Protein AF-A0A060BLH7-F1 (afdb_monomer_lite)

Sequence (68 aa):
MTYWLDIGIDGFRVDAVPHIYEDEQLRDEPINPDSGVDSTNWNYLEHIYTKDQPETFELVTAGELTWT

Secondary structure (DSSP, 8-state):
-HHHHHTT----PPSSGGGS---TT-PPPPB-TT--S-TTSGGGB--TTTS--HHHHHHHHHHHTT--

Foldseek 3Di:
DVVVVVVPDPDDDDPPLFQPAFAPVPDDFAADPPQPDDPVDPSRGDRPGRTDPPVSVVVVVVVVPPPD

Radius of gyration: 16.78 Å; chains: 1; bounding box: 36×27×44 Å

Structure (mmCIF, N/CA/C/O backbone):
data_AF-A0A060BLH7-F1
#
_entry.id   AF-A0A060BLH7-F1
#
loop_
_atom_site.group_PDB
_atom_site.id
_atom_site.type_symbol
_atom_site.label_atom_id
_atom_site.label_alt_id
_atom_site.label_comp_id
_atom_site.label_asym_id
_atom_site.label_entity_id
_atom_site.label_seq_id
_atom_site.pdbx_PDB_ins_code
_atom_site.Cartn_x
_atom_site.Cartn_y
_atom_site.Cartn_z
_atom_site.occupancy
_atom_site.B_iso_or_equiv
_atom_site.auth_seq_id
_atom_site.auth_comp_id
_atom_site.auth_asym_id
_atom_site.auth_atom_id
_atom_site.pdbx_PDB_model_num
ATOM 1 N N . MET A 1 1 ? -8.446 1.669 15.399 1.00 85.62 1 MET A N 1
ATOM 2 C CA . MET A 1 1 ? -9.886 1.461 15.120 1.00 85.62 1 MET A CA 1
ATOM 3 C C . MET A 1 1 ? -10.745 1.561 16.380 1.00 85.62 1 MET A C 1
ATOM 5 O O . MET A 1 1 ? -11.797 2.176 16.300 1.00 85.62 1 MET A O 1
ATOM 9 N N . THR A 1 2 ? -10.278 1.058 17.532 1.00 91.19 2 THR A N 1
ATOM 10 C CA . THR A 1 2 ? -10.999 0.988 18.823 1.00 91.19 2 THR A CA 1
ATOM 11 C C . THR A 1 2 ? -11.822 2.226 19.178 1.00 91.19 2 THR A C 1
ATOM 13 O O . THR A 1 2 ? -13.022 2.099 19.332 1.00 91.19 2 THR A O 1
ATOM 16 N N . TYR A 1 3 ? -11.238 3.430 19.155 1.00 95.69 3 TYR A N 1
ATOM 17 C CA . TYR A 1 3 ? -11.964 4.676 19.455 1.00 95.69 3 TYR A CA 1
ATOM 18 C C . TYR A 1 3 ? -13.305 4.828 18.709 1.00 95.69 3 TYR A C 1
ATOM 20 O O . TYR A 1 3 ? -14.307 5.226 19.289 1.00 95.69 3 TYR A O 1
ATOM 28 N N . TRP A 1 4 ? -13.323 4.516 17.412 1.00 95.31 4 TRP A N 1
ATOM 29 C CA . TRP A 1 4 ? -14.497 4.684 16.554 1.00 95.31 4 TRP A CA 1
ATOM 30 C C . TRP A 1 4 ? -15.516 3.545 16.725 1.00 95.31 4 TRP A C 1
ATOM 32 O O . TRP A 1 4 ? -16.718 3.777 16.617 1.00 95.31 4 TRP A O 1
ATOM 42 N N . LEU A 1 5 ? -15.045 2.334 17.035 1.00 94.25 5 LEU A N 1
ATOM 43 C CA . LEU A 1 5 ? -15.907 1.203 17.398 1.00 94.25 5 LEU A CA 1
ATOM 44 C C . LEU A 1 5 ? -16.567 1.430 18.764 1.00 94.25 5 LEU A C 1
ATOM 46 O O . LEU A 1 5 ? -17.752 1.160 18.924 1.00 94.25 5 LEU A O 1
ATOM 50 N N . ASP A 1 6 ? -15.832 2.006 19.719 1.00 96.62 6 ASP A N 1
ATOM 51 C CA . ASP A 1 6 ? -16.323 2.303 21.069 1.00 96.62 6 ASP A CA 1
ATOM 52 C C . ASP A 1 6 ? -17.479 3.314 21.063 1.00 96.62 6 ASP A C 1
ATOM 54 O O . ASP A 1 6 ? -18.319 3.300 21.964 1.00 96.62 6 ASP A O 1
ATOM 58 N N . ILE A 1 7 ? -17.553 4.182 20.044 1.00 96.75 7 ILE A N 1
ATOM 59 C CA . ILE A 1 7 ? -18.671 5.121 19.863 1.00 96.75 7 ILE A CA 1
ATOM 60 C C . ILE A 1 7 ? -19.801 4.573 18.972 1.00 96.75 7 ILE A C 1
ATOM 62 O O . ILE A 1 7 ? -20.735 5.311 18.661 1.00 96.75 7 ILE A O 1
ATOM 66 N N . GLY A 1 8 ? -19.746 3.292 18.593 1.00 96.69 8 GLY A N 1
ATOM 67 C CA . GLY A 1 8 ? -20.862 2.561 17.986 1.00 96.69 8 GLY A CA 1
ATOM 68 C C . GLY A 1 8 ? -20.905 2.520 16.456 1.00 96.69 8 GLY A C 1
ATOM 69 O O . GLY A 1 8 ? -21.984 2.325 15.908 1.00 96.69 8 GLY A O 1
ATOM 70 N N . ILE A 1 9 ? -19.782 2.719 15.752 1.00 96.44 9 ILE A N 1
ATOM 71 C CA . ILE A 1 9 ? -19.717 2.521 14.290 1.00 96.44 9 ILE A CA 1
ATOM 72 C C . ILE A 1 9 ? -19.597 1.021 13.967 1.00 96.44 9 ILE A C 1
ATOM 74 O O . ILE A 1 9 ? -18.803 0.320 14.587 1.00 96.44 9 ILE A O 1
ATOM 78 N N . ASP A 1 10 ? -20.332 0.542 12.957 1.00 95.12 10 ASP A N 1
ATOM 79 C CA . ASP A 1 10 ? -20.442 -0.890 12.619 1.00 95.12 10 ASP A CA 1
ATOM 80 C C . ASP A 1 10 ? -19.241 -1.485 11.858 1.00 95.12 10 ASP A C 1
ATOM 82 O O . ASP A 1 10 ? -19.165 -2.695 11.649 1.00 95.12 10 ASP A O 1
ATOM 86 N N . GLY A 1 11 ? -18.299 -0.658 11.406 1.00 91.88 11 GLY A N 1
ATOM 87 C CA . GLY A 1 11 ? -17.113 -1.128 10.697 1.00 91.88 11 GLY A CA 1
ATOM 88 C C . GLY A 1 11 ? -16.392 -0.044 9.907 1.00 91.88 11 GLY A C 1
ATOM 89 O O . GLY A 1 11 ? -16.744 1.135 9.949 1.00 91.88 11 GLY A O 1
ATOM 90 N N . PHE A 1 12 ? -15.367 -0.460 9.164 1.00 92.44 12 PHE A N 1
ATOM 91 C CA . PHE A 1 12 ? -14.548 0.434 8.349 1.00 92.44 12 PHE A CA 1
ATOM 92 C C . PHE A 1 12 ? -14.434 -0.080 6.924 1.00 92.44 12 PHE A C 1
ATOM 94 O O . PHE A 1 12 ? -14.222 -1.266 6.685 1.00 92.44 12 PHE A O 1
ATOM 101 N N . ARG A 1 13 ? -14.455 0.859 5.980 1.00 93.88 13 ARG A N 1
ATOM 102 C CA . ARG A 1 13 ? -13.821 0.675 4.680 1.00 93.88 13 ARG A CA 1
ATOM 103 C C .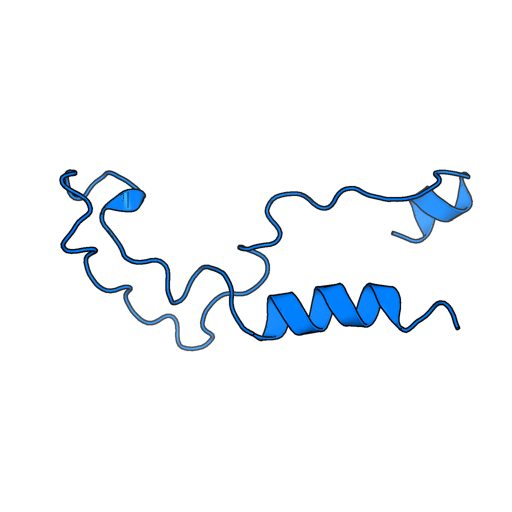 ARG A 1 13 ? -12.412 1.242 4.787 1.00 93.88 13 ARG A C 1
ATOM 105 O O . ARG A 1 13 ? -12.255 2.435 5.041 1.00 93.88 13 ARG A O 1
ATOM 112 N N . VAL A 1 14 ? -11.404 0.401 4.591 1.00 92.88 14 VAL A N 1
ATOM 113 C CA . VAL A 1 14 ? -10.003 0.834 4.559 1.00 92.88 14 VAL A CA 1
ATOM 114 C C . VAL A 1 14 ? -9.677 1.287 3.136 1.00 92.88 14 VAL A C 1
ATOM 116 O O . VAL A 1 14 ? -9.967 0.583 2.169 1.00 92.88 14 VAL A O 1
ATOM 119 N N . ASP A 1 15 ? -9.174 2.511 2.996 1.00 96.44 15 ASP A N 1
ATOM 120 C CA . ASP A 1 15 ? -8.773 3.066 1.702 1.00 96.44 15 ASP A CA 1
ATOM 121 C C . ASP A 1 15 ? -7.372 2.601 1.307 1.00 96.44 15 ASP A C 1
ATOM 123 O O . ASP A 1 15 ? -6.565 2.287 2.176 1.00 96.44 15 ASP A O 1
ATOM 127 N N . ALA A 1 16 ? -7.104 2.569 -0.002 1.00 96.19 16 ALA A N 1
ATOM 128 C CA . ALA A 1 16 ? -5.781 2.300 -0.567 1.00 96.19 16 ALA A CA 1
ATOM 129 C C . ALA A 1 16 ? -5.073 1.042 -0.015 1.00 96.19 16 ALA A C 1
ATOM 131 O O . ALA A 1 16 ? -3.850 1.008 0.043 1.00 96.19 16 ALA A O 1
ATOM 132 N N . VAL A 1 17 ? -5.831 -0.008 0.338 1.00 96.00 17 VAL A N 1
ATOM 133 C CA . VAL A 1 17 ? -5.305 -1.263 0.919 1.00 96.00 17 VAL A CA 1
ATOM 134 C C . VAL A 1 17 ? -4.088 -1.834 0.179 1.00 96.00 17 VAL A C 1
ATOM 136 O O . VAL A 1 17 ? -3.143 -2.205 0.863 1.00 96.00 17 VAL A O 1
ATOM 139 N N . PRO A 1 18 ? -4.026 -1.853 -1.168 1.00 97.12 18 PRO A N 1
ATOM 140 C CA . PRO A 1 18 ? -2.838 -2.324 -1.884 1.00 97.12 18 PRO A CA 1
ATOM 141 C C . PRO A 1 18 ? -1.519 -1.630 -1.517 1.00 97.12 18 PRO A C 1
ATOM 143 O O . PRO A 1 18 ? -0.470 -2.168 -1.826 1.00 97.12 18 PRO A O 1
ATOM 146 N N . HIS A 1 19 ? -1.555 -0.447 -0.901 1.00 97.31 19 HIS A N 1
ATOM 147 C CA . HIS A 1 19 ? -0.398 0.421 -0.657 1.00 97.31 19 HIS A CA 1
ATOM 148 C C . HIS A 1 19 ? 0.054 0.439 0.814 1.00 97.31 19 HIS A C 1
ATOM 150 O O . HIS A 1 19 ? 0.673 1.402 1.257 1.00 97.31 19 HIS A O 1
ATOM 156 N N . ILE A 1 20 ? -0.323 -0.561 1.615 1.00 96.62 20 ILE A N 1
ATOM 157 C CA . ILE A 1 20 ? -0.004 -0.571 3.053 1.00 96.62 20 ILE A CA 1
ATOM 158 C C . ILE A 1 20 ? 1.478 -0.873 3.309 1.00 96.62 20 ILE A C 1
ATOM 160 O O . ILE A 1 20 ? 2.058 -0.318 4.243 1.00 96.62 20 ILE A O 1
ATOM 164 N N . TYR A 1 21 ? 2.071 -1.747 2.498 1.00 97.88 21 TYR A N 1
ATOM 165 C CA . TYR A 1 21 ? 3.464 -2.163 2.617 1.00 97.88 21 TYR A CA 1
ATOM 166 C C . TYR A 1 21 ? 4.216 -1.930 1.308 1.00 97.88 21 TYR A C 1
ATOM 168 O O . TYR A 1 21 ? 3.642 -2.011 0.221 1.00 97.88 21 TYR A O 1
ATOM 176 N N . GLU A 1 22 ? 5.514 -1.685 1.448 1.00 98.06 22 GLU A N 1
ATOM 177 C CA . GLU A 1 22 ? 6.481 -1.463 0.376 1.00 98.06 22 GLU A CA 1
ATOM 178 C C . GLU A 1 22 ? 7.718 -2.339 0.644 1.00 98.06 22 GLU A C 1
ATOM 180 O O . GLU A 1 22 ? 7.935 -2.798 1.768 1.00 98.06 22 GLU A O 1
ATOM 185 N N . ASP A 1 23 ? 8.537 -2.566 -0.377 1.00 97.94 23 ASP A N 1
ATOM 186 C CA . ASP A 1 23 ? 9.754 -3.366 -0.288 1.00 97.94 23 ASP A CA 1
ATOM 187 C C . ASP A 1 23 ? 10.778 -2.768 0.689 1.00 97.94 23 ASP A C 1
ATOM 189 O O . ASP A 1 23 ? 11.259 -1.649 0.509 1.00 97.94 23 ASP A O 1
ATOM 193 N N . GLU A 1 24 ? 11.207 -3.553 1.677 1.00 97.50 24 GLU A N 1
ATOM 194 C CA . GLU A 1 24 ? 12.151 -3.101 2.710 1.00 97.50 24 GLU A CA 1
ATOM 195 C C . GLU A 1 24 ? 13.528 -2.701 2.156 1.00 97.50 24 GLU A C 1
ATOM 197 O O . GLU A 1 24 ? 14.258 -1.928 2.779 1.00 97.50 24 GLU A O 1
ATOM 202 N N . GLN A 1 25 ? 13.910 -3.237 0.993 1.00 98.06 25 GLN A N 1
ATOM 203 C CA . GLN A 1 25 ? 15.194 -2.941 0.356 1.00 98.06 25 GLN A CA 1
ATOM 204 C C . GLN A 1 25 ? 15.156 -1.680 -0.515 1.00 98.06 25 GLN A C 1
ATOM 206 O O . GLN A 1 25 ? 16.209 -1.276 -1.010 1.00 98.06 25 GLN A O 1
ATOM 211 N N . LEU A 1 26 ? 13.983 -1.054 -0.683 1.00 97.31 26 LEU A N 1
ATOM 212 C CA . LEU A 1 26 ? 13.782 0.158 -1.483 1.00 97.31 26 LEU A CA 1
ATOM 213 C C . LEU A 1 26 ? 14.338 0.015 -2.910 1.00 97.31 26 LEU A C 1
ATOM 215 O O . LEU A 1 26 ? 15.032 0.899 -3.417 1.00 97.31 26 LEU A O 1
ATOM 219 N N . ARG A 1 27 ? 14.093 -1.140 -3.537 1.00 98.00 27 ARG A N 1
ATOM 220 C CA . ARG A 1 27 ? 14.554 -1.429 -4.901 1.00 98.00 27 ARG A CA 1
ATOM 221 C C . ARG A 1 27 ? 13.787 -0.606 -5.935 1.00 98.00 27 ARG A C 1
ATOM 223 O O . ARG A 1 27 ? 12.598 -0.346 -5.778 1.00 98.00 27 ARG A O 1
ATOM 230 N N . ASP A 1 28 ? 14.467 -0.269 -7.029 1.00 98.12 28 ASP A N 1
ATOM 231 C CA . ASP A 1 28 ? 13.837 0.389 -8.175 1.00 98.12 28 ASP A CA 1
ATOM 232 C C . ASP A 1 28 ? 12.799 -0.534 -8.831 1.00 98.12 28 ASP A C 1
ATOM 234 O O . ASP A 1 28 ? 13.061 -1.715 -9.088 1.00 98.12 28 ASP A O 1
ATOM 238 N N . GLU A 1 29 ? 11.631 0.021 -9.146 1.00 98.19 29 GLU A N 1
ATOM 239 C CA . GLU A 1 29 ? 10.588 -0.689 -9.883 1.00 98.19 29 GLU A CA 1
ATOM 240 C C . GLU A 1 29 ? 10.944 -0.808 -11.374 1.00 98.19 29 GLU A C 1
ATOM 242 O O . GLU A 1 29 ? 11.483 0.133 -11.972 1.00 98.19 29 GLU A O 1
ATOM 247 N N . PRO A 1 30 ? 10.655 -1.955 -12.010 1.00 97.69 30 PRO A N 1
ATOM 248 C CA . PRO A 1 30 ? 10.889 -2.120 -13.434 1.00 97.69 30 PRO A CA 1
ATOM 249 C C . PRO A 1 30 ? 9.907 -1.280 -14.262 1.00 97.69 30 PRO A C 1
ATOM 251 O O . PRO A 1 30 ? 8.801 -0.952 -13.833 1.00 97.69 30 PRO A O 1
ATOM 25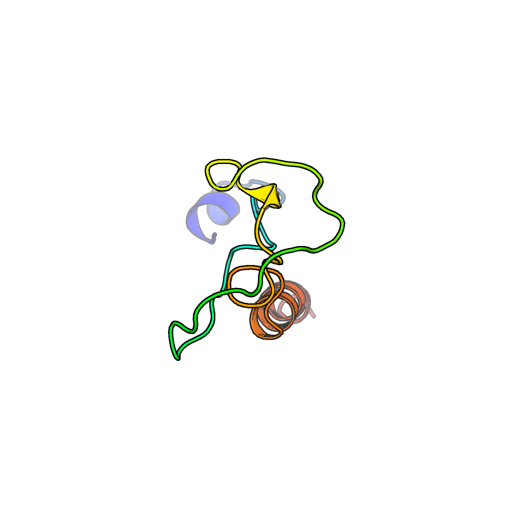4 N N . ILE A 1 31 ? 10.307 -0.944 -15.490 1.00 97.62 31 ILE A N 1
ATOM 255 C CA . ILE A 1 31 ? 9.425 -0.281 -16.460 1.00 97.62 31 ILE A CA 1
ATOM 256 C C . ILE A 1 31 ? 8.316 -1.252 -16.862 1.00 97.62 31 ILE A C 1
ATOM 258 O O . ILE A 1 31 ? 8.606 -2.390 -17.231 1.00 97.62 31 ILE A O 1
ATOM 262 N N . ASN A 1 32 ? 7.073 -0.774 -16.878 1.00 96.38 32 ASN A N 1
ATOM 263 C CA . ASN A 1 32 ? 5.943 -1.522 -17.408 1.00 96.38 32 ASN A CA 1
ATOM 264 C C . ASN A 1 32 ? 5.961 -1.468 -18.953 1.00 96.38 32 ASN A C 1
ATOM 266 O O . ASN A 1 32 ? 5.697 -0.401 -19.531 1.00 96.38 32 ASN A O 1
ATOM 270 N N . PRO A 1 33 ? 6.250 -2.594 -19.639 1.00 91.94 33 PRO A N 1
ATOM 271 C CA . PRO A 1 33 ? 6.410 -2.632 -21.093 1.00 91.94 33 PRO A CA 1
ATOM 272 C C . PRO A 1 33 ? 5.103 -2.363 -21.850 1.00 91.94 33 PRO A C 1
ATOM 274 O O . PRO A 1 33 ? 5.145 -1.908 -22.993 1.00 91.94 33 PRO A O 1
ATOM 277 N N . ASP A 1 34 ? 3.958 -2.592 -21.207 1.00 93.19 34 ASP A N 1
ATOM 278 C CA . ASP A 1 34 ? 2.628 -2.476 -21.810 1.00 93.19 34 ASP A CA 1
ATOM 279 C C . ASP A 1 34 ? 1.934 -1.152 -21.451 1.00 93.19 34 ASP A C 1
ATOM 281 O O . ASP A 1 34 ? 0.781 -0.921 -21.816 1.00 93.19 34 ASP A O 1
ATOM 285 N N . SER A 1 35 ? 2.630 -0.259 -20.739 1.00 93.12 35 SER A N 1
ATOM 286 C CA . SER A 1 35 ? 2.040 0.966 -20.198 1.00 93.12 35 SER A CA 1
ATOM 287 C C . SER A 1 35 ? 1.635 1.976 -21.275 1.00 93.12 35 SER A C 1
ATOM 289 O O . SER A 1 35 ? 0.620 2.656 -21.133 1.00 93.12 35 SER A O 1
ATOM 291 N N . GLY A 1 36 ? 2.415 2.083 -22.359 1.00 93.38 36 GLY A N 1
ATOM 292 C CA . GLY A 1 36 ? 2.162 3.017 -23.463 1.00 93.38 36 GLY A CA 1
ATOM 293 C C . GLY A 1 36 ? 2.172 4.501 -23.064 1.00 93.38 36 GLY A C 1
ATOM 294 O O . GLY A 1 36 ? 1.681 5.334 -23.827 1.00 93.38 36 GLY A O 1
ATOM 295 N N . VAL A 1 37 ? 2.705 4.836 -21.885 1.00 95.81 37 VAL A N 1
A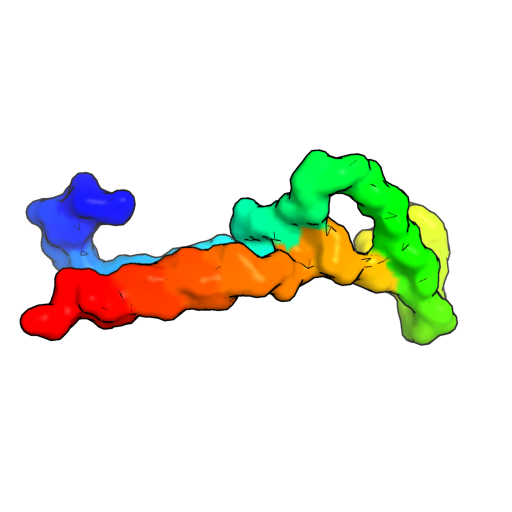TOM 296 C CA . VAL A 1 37 ? 2.735 6.193 -21.314 1.00 95.81 37 VAL A CA 1
ATOM 297 C C . VAL A 1 37 ? 4.167 6.699 -21.141 1.00 95.81 37 VAL A C 1
ATOM 299 O O . VAL A 1 37 ? 5.130 5.941 -21.234 1.00 95.81 37 VAL A O 1
ATOM 302 N N . ASP A 1 38 ? 4.315 8.005 -20.920 1.00 95.12 38 ASP A N 1
ATOM 303 C CA . ASP A 1 38 ? 5.611 8.630 -20.663 1.00 95.12 38 ASP A CA 1
ATOM 304 C C . ASP A 1 38 ? 6.103 8.406 -19.225 1.00 95.12 38 ASP A C 1
ATOM 306 O O . ASP A 1 38 ? 5.336 8.050 -18.331 1.00 95.12 38 ASP A O 1
ATOM 310 N N . SER A 1 39 ? 7.388 8.686 -18.994 1.00 94.00 39 SER A N 1
ATOM 311 C CA . SER A 1 39 ? 8.075 8.416 -17.728 1.00 94.00 39 SER A CA 1
ATOM 312 C C . SER A 1 39 ? 7.585 9.220 -16.522 1.00 94.00 39 SER A C 1
ATOM 314 O O . SER A 1 39 ? 8.042 8.971 -15.412 1.00 94.00 39 SER A O 1
ATOM 316 N N . THR A 1 40 ? 6.722 10.221 -16.714 1.00 95.44 40 THR A N 1
ATOM 317 C CA . THR A 1 40 ? 6.133 10.998 -15.611 1.00 95.44 40 THR A CA 1
ATOM 318 C C . THR A 1 40 ? 4.782 10.445 -15.163 1.00 95.44 40 THR A C 1
ATOM 320 O O . THR A 1 40 ? 4.269 10.842 -14.116 1.00 95.44 40 THR A O 1
ATOM 323 N N . ASN A 1 41 ? 4.201 9.521 -15.932 1.00 97.00 41 ASN A N 1
ATOM 324 C CA . ASN A 1 41 ? 2.957 8.859 -15.584 1.00 97.00 41 ASN A CA 1
ATOM 325 C C . ASN A 1 41 ? 3.217 7.740 -14.571 1.00 97.00 41 ASN A C 1
ATOM 327 O O . ASN A 1 41 ? 4.132 6.944 -14.747 1.00 97.00 41 ASN A O 1
ATOM 331 N N . TRP A 1 42 ? 2.369 7.635 -13.549 1.00 95.00 42 TRP A N 1
ATOM 332 C CA . TRP A 1 42 ? 2.470 6.586 -12.534 1.00 95.00 42 TRP A CA 1
ATOM 333 C C . TRP A 1 42 ? 2.493 5.179 -13.156 1.00 95.00 42 TRP A C 1
ATOM 335 O O . TRP A 1 42 ? 3.374 4.393 -12.843 1.00 95.00 42 TRP A O 1
ATOM 345 N N . ASN A 1 43 ? 1.645 4.923 -14.160 1.00 96.69 43 ASN A N 1
ATOM 346 C CA . ASN A 1 43 ? 1.560 3.622 -14.835 1.00 96.69 43 ASN A CA 1
ATOM 347 C C . ASN A 1 43 ? 2.803 3.252 -15.669 1.00 96.69 43 ASN A C 1
ATOM 349 O O . ASN A 1 43 ? 2.828 2.168 -16.249 1.00 96.69 43 ASN A O 1
ATOM 353 N N . TYR A 1 44 ? 3.800 4.140 -15.783 1.00 97.44 44 TYR A N 1
ATOM 354 C CA . TYR A 1 44 ? 5.050 3.871 -16.497 1.00 97.44 44 TYR A CA 1
ATOM 355 C C . TYR A 1 44 ? 5.855 2.728 -15.869 1.00 97.44 44 TYR A C 1
ATOM 357 O O . TYR A 1 44 ? 6.606 2.046 -16.567 1.00 97.44 44 TYR A O 1
ATOM 365 N N . LEU A 1 45 ? 5.697 2.511 -14.563 1.00 97.94 45 LEU A N 1
ATOM 366 C CA . LEU A 1 45 ? 6.383 1.462 -13.817 1.00 97.94 45 LEU A CA 1
ATOM 367 C C . LEU A 1 45 ? 5.433 0.304 -13.501 1.00 97.94 45 LEU A C 1
ATOM 369 O O . LEU A 1 45 ? 4.211 0.455 -13.457 1.00 97.94 45 LEU A O 1
ATOM 373 N N . GLU A 1 46 ? 6.005 -0.879 -13.313 1.00 97.56 46 GLU A N 1
ATOM 374 C CA . GLU A 1 46 ? 5.299 -2.034 -12.777 1.00 97.56 46 GLU A CA 1
ATOM 375 C C . GLU A 1 46 ? 5.483 -2.041 -11.256 1.00 97.56 46 GLU A C 1
ATOM 377 O O . GLU A 1 46 ? 6.586 -2.266 -10.755 1.00 97.56 46 GLU A O 1
ATOM 382 N N . HIS A 1 47 ? 4.403 -1.773 -10.519 1.00 97.69 47 HIS A N 1
ATOM 383 C CA . HIS A 1 47 ? 4.465 -1.464 -9.088 1.00 97.69 47 HIS A CA 1
ATOM 384 C C . HIS A 1 47 ? 4.637 -2.682 -8.166 1.00 97.69 47 HIS A C 1
ATOM 386 O O . HIS A 1 47 ? 3.892 -2.862 -7.203 1.00 97.69 47 HIS A O 1
ATOM 392 N N . ILE A 1 48 ? 5.595 -3.555 -8.475 1.00 97.81 48 ILE A N 1
ATOM 393 C CA . ILE A 1 48 ? 5.826 -4.822 -7.766 1.00 97.81 48 ILE A CA 1
ATOM 394 C C . ILE A 1 48 ? 6.425 -4.643 -6.367 1.00 97.81 48 ILE A C 1
ATOM 396 O O . ILE A 1 48 ? 6.421 -5.594 -5.588 1.00 97.81 48 ILE A O 1
ATOM 400 N N . TYR A 1 49 ? 6.969 -3.464 -6.058 1.00 98.38 49 TYR A N 1
ATOM 401 C CA . TYR A 1 49 ? 7.634 -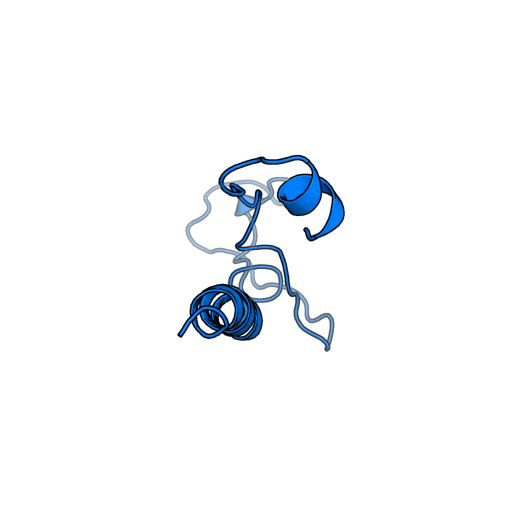3.181 -4.784 1.00 98.38 49 TYR A CA 1
ATOM 402 C C . TYR A 1 49 ? 6.878 -2.170 -3.925 1.00 98.38 49 TYR A C 1
ATOM 404 O O . TYR A 1 49 ? 7.170 -2.057 -2.742 1.00 98.38 49 TYR A O 1
ATOM 412 N N . THR A 1 50 ? 5.903 -1.450 -4.479 1.00 98.12 50 THR A N 1
ATOM 413 C CA . THR A 1 50 ? 5.117 -0.446 -3.737 1.00 98.12 50 THR A CA 1
ATOM 414 C C . THR A 1 50 ? 3.641 -0.805 -3.586 1.00 98.12 50 THR A C 1
ATOM 416 O O . THR A 1 50 ? 2.882 -0.079 -2.939 1.00 98.12 50 THR A O 1
ATOM 419 N N . LYS A 1 51 ? 3.208 -1.915 -4.194 1.00 97.94 51 LYS A N 1
ATOM 420 C CA . LYS A 1 51 ? 1.842 -2.421 -4.084 1.00 97.94 51 LYS A CA 1
ATOM 421 C C . LYS A 1 51 ? 1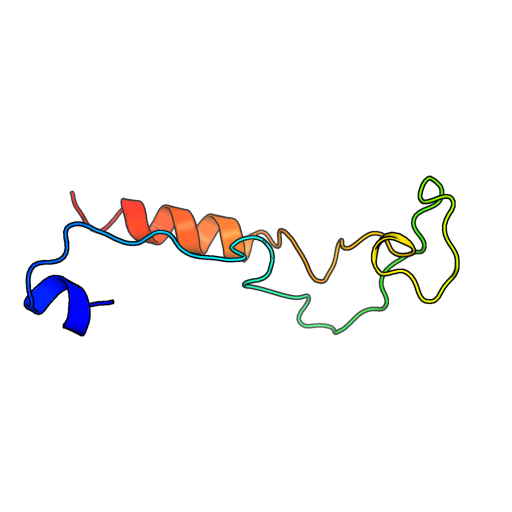.795 -3.911 -3.824 1.00 97.94 51 LYS A C 1
ATOM 423 O O . LYS A 1 51 ? 2.700 -4.645 -4.204 1.00 97.94 51 LYS A O 1
ATOM 428 N N . ASP A 1 52 ? 0.692 -4.338 -3.218 1.00 97.19 52 ASP A N 1
ATOM 429 C CA . ASP A 1 52 ? 0.261 -5.733 -3.141 1.00 97.19 52 ASP A CA 1
ATOM 430 C C . ASP A 1 52 ? 1.316 -6.662 -2.508 1.00 97.19 52 ASP A C 1
ATOM 432 O O . ASP A 1 52 ? 1.399 -7.846 -2.838 1.00 97.19 52 ASP A O 1
ATOM 436 N N . GLN A 1 53 ? 2.121 -6.135 -1.576 1.00 97.75 53 GLN A N 1
ATOM 437 C CA . GLN A 1 53 ? 3.096 -6.944 -0.842 1.00 97.75 53 GLN A CA 1
ATOM 438 C C . GLN A 1 53 ? 2.373 -8.019 -0.007 1.00 97.75 53 GLN A C 1
ATOM 440 O O . GLN A 1 53 ? 1.283 -7.738 0.511 1.00 97.75 53 GLN A O 1
ATOM 445 N N . PRO A 1 54 ? 2.939 -9.230 0.156 1.00 96.50 54 PRO A N 1
ATOM 446 C CA . PRO A 1 54 ? 2.309 -10.331 0.893 1.00 96.50 54 PRO A CA 1
ATOM 447 C C . PRO A 1 54 ? 1.784 -9.943 2.285 1.00 96.50 54 PRO A C 1
ATOM 449 O O . PRO A 1 54 ? 0.677 -10.328 2.662 1.00 96.50 54 PRO A O 1
ATOM 452 N N . GLU A 1 55 ? 2.522 -9.099 3.001 1.00 96.12 55 GLU A N 1
ATOM 453 C CA . GLU A 1 55 ? 2.206 -8.570 4.330 1.00 96.12 55 GLU A CA 1
ATOM 454 C C . GLU A 1 55 ? 0.883 -7.790 4.347 1.00 96.12 55 GLU A C 1
ATOM 456 O O . GLU A 1 55 ? 0.165 -7.782 5.348 1.00 96.12 55 GLU A O 1
ATOM 461 N N . THR A 1 56 ? 0.509 -7.172 3.220 1.00 95.56 56 THR A N 1
ATOM 462 C CA . THR A 1 56 ? -0.786 -6.496 3.059 1.00 95.56 56 THR A CA 1
ATOM 463 C C . THR A 1 56 ? -1.932 -7.493 3.197 1.00 95.56 56 THR A C 1
ATOM 465 O O . THR A 1 56 ? -2.909 -7.227 3.898 1.00 95.56 56 THR A O 1
ATOM 468 N N . PHE A 1 57 ? -1.814 -8.655 2.554 1.00 93.31 57 PHE A N 1
ATOM 469 C CA . PHE A 1 57 ? -2.828 -9.703 2.634 1.00 93.31 57 PHE A CA 1
ATOM 470 C C . PHE A 1 57 ? -2.880 -10.295 4.039 1.00 93.31 57 PHE A C 1
ATOM 472 O O . PHE A 1 57 ? -3.972 -10.435 4.590 1.00 93.31 57 PHE A O 1
ATOM 479 N N . GLU A 1 58 ? -1.715 -10.558 4.644 1.00 94.00 58 GLU A N 1
ATOM 480 C CA . GLU A 1 58 ? -1.623 -11.045 6.023 1.00 94.00 58 GLU A CA 1
ATOM 481 C C . GLU A 1 58 ? -2.332 -10.097 6.998 1.00 94.00 58 GLU A C 1
ATOM 483 O O . GLU A 1 58 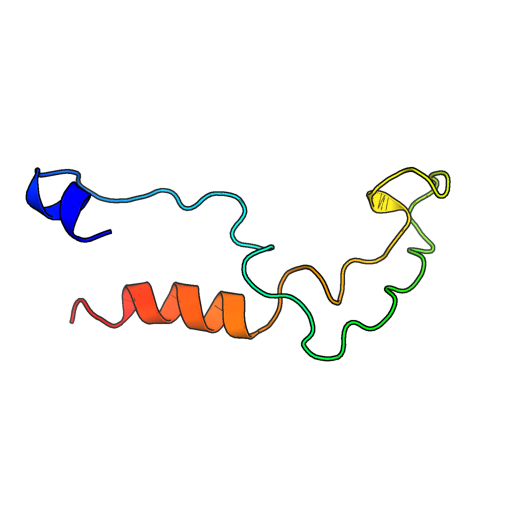? -3.187 -10.543 7.767 1.00 94.00 58 GLU A O 1
ATOM 488 N N . LEU A 1 59 ? -2.067 -8.787 6.908 1.00 91.94 59 LEU A N 1
ATOM 489 C CA . LEU A 1 59 ? -2.703 -7.767 7.742 1.00 91.94 59 LEU A CA 1
ATOM 490 C C . LEU A 1 59 ? -4.231 -7.768 7.599 1.00 91.94 59 LEU A C 1
ATOM 492 O O . LEU A 1 59 ? -4.942 -7.702 8.605 1.00 91.94 59 LEU A O 1
ATOM 496 N N . VAL A 1 60 ? -4.743 -7.844 6.368 1.00 89.94 60 VAL A N 1
ATOM 497 C CA . VAL A 1 60 ? -6.192 -7.847 6.111 1.00 89.94 60 VAL A CA 1
ATOM 498 C C . VAL A 1 60 ? -6.842 -9.095 6.712 1.00 89.94 60 VAL A C 1
ATOM 500 O O . VAL A 1 60 ? -7.830 -8.970 7.434 1.00 89.94 60 VAL A O 1
ATOM 503 N N . THR A 1 61 ? -6.260 -10.281 6.507 1.00 88.00 61 THR A N 1
ATOM 504 C CA . THR A 1 61 ? -6.784 -11.525 7.103 1.00 88.00 61 THR A CA 1
ATOM 505 C C . THR A 1 61 ? -6.649 -11.585 8.625 1.00 88.00 61 THR A C 1
ATOM 507 O O . THR A 1 61 ? -7.519 -12.136 9.298 1.00 88.00 61 THR A O 1
ATOM 510 N N . ALA A 1 62 ? -5.610 -10.986 9.213 1.00 78.00 62 ALA A N 1
ATOM 511 C CA . ALA A 1 62 ? -5.472 -10.909 10.667 1.00 78.00 62 ALA A CA 1
ATOM 512 C C . ALA A 1 62 ? -6.622 -10.113 11.316 1.00 78.00 62 ALA A C 1
ATOM 514 O O . ALA A 1 62 ? -7.045 -10.427 12.432 1.00 78.00 62 ALA A O 1
ATOM 515 N N . GLY A 1 63 ? -7.177 -9.129 10.600 1.00 64.00 63 GLY A N 1
ATOM 516 C CA . GLY A 1 63 ? -8.381 -8.410 11.016 1.00 64.00 63 GLY A CA 1
ATOM 517 C C . GLY A 1 63 ? -9.638 -9.287 11.084 1.00 64.00 63 GLY A C 1
ATOM 518 O O . GLY A 1 63 ? -10.532 -8.999 11.878 1.00 64.00 63 GLY A O 1
ATOM 519 N N . GLU A 1 64 ? -9.699 -10.375 10.311 1.00 59.88 64 GLU A N 1
ATOM 520 C CA . GLU A 1 64 ? -10.831 -11.314 10.298 1.00 59.88 64 GLU A CA 1
ATOM 521 C C . GLU A 1 64 ? -10.734 -12.375 11.411 1.00 59.88 64 GLU A C 1
ATOM 523 O O . GLU A 1 64 ? -11.754 -12.806 11.946 1.00 59.88 64 GLU A O 1
ATOM 528 N N . LEU A 1 65 ? -9.519 -12.768 11.812 1.00 51.62 65 LEU A N 1
ATOM 529 C CA . LEU A 1 65 ? -9.266 -13.880 12.746 1.00 51.62 65 LEU A CA 1
ATOM 530 C C . LEU A 1 65 ? -9.384 -13.527 14.240 1.00 51.62 65 LEU A C 1
ATOM 532 O O . LEU A 1 65 ? -9.218 -14.399 15.088 1.00 51.62 65 LEU A O 1
ATOM 536 N N . THR A 1 66 ? -9.664 -12.271 14.590 1.00 49.88 66 THR A N 1
ATOM 537 C CA . THR A 1 66 ? -9.767 -11.823 15.996 1.00 49.88 66 THR A CA 1
ATOM 538 C C . THR A 1 66 ? -11.205 -11.767 16.533 1.00 49.88 66 THR A C 1
ATOM 540 O O . THR A 1 66 ? -11.419 -11.314 17.657 1.00 49.88 66 THR A O 1
ATOM 543 N N . TRP A 1 67 ? -12.181 -12.281 15.771 1.00 47.75 67 TRP A N 1
ATOM 544 C CA . TRP A 1 67 ? -13.614 -12.274 16.119 1.00 47.75 67 TRP A CA 1
ATOM 545 C C . TRP A 1 67 ? -14.273 -13.666 16.193 1.00 47.75 67 TRP A C 1
ATOM 547 O O . TRP A 1 67 ? -15.499 -13.768 16.122 1.00 47.75 67 TRP A O 1
ATOM 557 N N . THR A 1 68 ? -13.485 -14.733 16.362 1.00 44.84 68 THR A N 1
ATOM 558 C CA . THR A 1 68 ? -13.963 -16.070 16.780 1.00 44.84 68 THR A CA 1
ATOM 559 C C . THR A 1 68 ? -13.406 -16.421 18.147 1.00 44.84 68 THR A C 1
ATOM 561 O O . THR A 1 68 ? -14.194 -16.864 19.008 1.00 44.84 68 THR A O 1
#

pLDDT: mean 91.57, std 12.6, range [44.84, 98.38]